Protein AF-A0A506XSR2-F1 (afdb_monomer)

Radius of gyration: 16.18 Å; Cα contacts (8 Å, |Δi|>4): 176; chains: 1; bounding box: 39×33×44 Å

Sequence (150 aa):
MFAEPRRYLSSDPLADAWGTEPHVSMGTATFEQRSSERDLLYLDKAWGGLQRLTSAGVEGGTARPSHRLFAGQVTMRGYGWESWVSVIAPDEVPAIQEDLVDLDEAVRLEHAVMPEQSEDDRYVAEYLHRARLFMDHLEEDGRGLVYLIG

pLDDT: mean 86.96, std 10.83, range [49.66, 98.12]

Solvent-accessible surface area (backbone atoms only — not comparable to full-atom values): 8765 Å² total; per-residue (Å²): 132,77,94,60,61,71,79,76,47,68,96,42,59,64,25,36,48,29,36,30,67,72,90,55,96,76,71,72,66,70,74,43,55,68,52,53,63,76,78,49,87,79,53,77,83,35,43,67,52,49,27,57,74,25,34,39,51,100,83,73,52,75,56,43,63,41,23,70,82,46,62,78,64,63,44,82,48,92,96,49,71,44,60,28,72,54,73,46,51,42,87,55,36,58,61,25,33,55,46,30,50,56,48,45,50,52,52,51,52,48,43,73,75,50,72,90,62,54,72,67,57,55,50,28,51,54,50,46,46,51,51,35,57,32,37,50,45,28,51,77,68,63,38,54,51,67,51,75,45,117

Nearest PDB structures (foldseek):
  2rld-assembly1_E  TM=7.246E-01  e=4.899E+00  Bacteroides thetaiotaomicron VPI-5482
  2yfb-assembly1_A  TM=7.251E-01  e=4.899E+00  Pseudomonas putida KT2440
  2rld-assembly1_A  TM=7.140E-01  e=5.172E+00  Bacteroides thetaiotaomicron VPI-5482

InterPro domains:
  IPR035944 YfbM-like super family [G3DSA:3.40.1760.10] (10-149)

Foldseek 3Di:
DPPDQCVLDDPALPCQQQVFDPPDPDTDGPNDHNDDLLRDQDLPPLLVVQLQLQQDDPVRHHGQLLNVVSDDDWADDDPRIDKDKDKFALVSLVSNLVRLVVSLVVLVVVCVVPVPDDPSSVSNSVSSVSVNVNSVSCNVVSHMDMDIDD

Mean predicted aligned error: 6.26 Å

Organism: NCBI:txid2590779

Secondary structure (DSSP, 8-state):
--S-GGGGS-S-HHHHHHTPPTT-SS----SS-SS-TTT----GGGHHHHHHHHS--TTT-PPPTTHHHH----EEETTEEE-EEEEE-TTTHHHHHHHHHHHHHHHHHHHHH-----HHHHHHHHHHHHHHHHHHHHHHTT--EEEEE-

Structure (mmCIF, N/CA/C/O backbone):
data_AF-A0A506XSR2-F1
#
_entry.id   AF-A0A506XSR2-F1
#
loop_
_atom_site.group_PDB
_atom_site.id
_atom_site.type_symbol
_atom_site.label_atom_id
_atom_site.label_alt_id
_atom_site.label_comp_id
_atom_site.label_asym_id
_atom_site.label_entity_id
_atom_site.label_seq_id
_atom_site.pdbx_PDB_ins_code
_atom_site.Cartn_x
_atom_site.Cartn_y
_atom_site.Cartn_z
_atom_site.occupancy
_atom_site.B_iso_or_equiv
_atom_site.auth_seq_id
_atom_site.auth_comp_id
_atom_site.auth_asym_id
_atom_site.auth_atom_id
_atom_site.pdbx_PDB_model_num
ATOM 1 N N . MET A 1 1 ? -9.330 -17.401 -9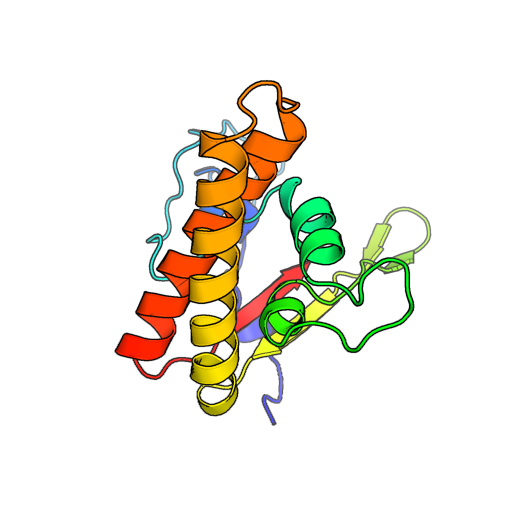.444 1.00 49.84 1 MET A N 1
ATOM 2 C CA . MET A 1 1 ? -7.889 -17.475 -9.778 1.00 49.84 1 MET A CA 1
ATOM 3 C C . MET A 1 1 ? -7.641 -16.588 -10.991 1.00 49.84 1 MET A C 1
ATOM 5 O O . MET A 1 1 ? -8.213 -16.857 -12.041 1.00 49.84 1 MET A O 1
ATOM 9 N N . PHE A 1 2 ? -6.886 -15.497 -10.845 1.00 57.44 2 PHE A N 1
ATOM 10 C CA . PHE A 1 2 ? -6.535 -14.625 -11.972 1.00 57.44 2 PHE A CA 1
ATOM 11 C C . PHE A 1 2 ? -5.463 -15.329 -12.807 1.00 57.44 2 PHE A C 1
ATOM 13 O O . PHE A 1 2 ? -4.343 -15.495 -12.339 1.00 57.44 2 PHE A O 1
ATOM 20 N N . ALA A 1 3 ? -5.817 -15.791 -14.010 1.00 67.56 3 ALA A N 1
ATOM 21 C CA . ALA A 1 3 ? -4.934 -16.617 -14.841 1.00 67.56 3 ALA A CA 1
ATOM 22 C C . ALA A 1 3 ? -3.642 -15.893 -15.274 1.00 67.56 3 ALA A C 1
ATOM 24 O O . ALA A 1 3 ? -2.660 -16.552 -15.590 1.00 67.56 3 ALA A O 1
ATOM 25 N N . GLU A 1 4 ? -3.632 -14.553 -15.254 1.00 83.88 4 GLU A N 1
ATOM 26 C CA . GLU A 1 4 ? -2.464 -13.740 -15.602 1.00 83.88 4 GLU A CA 1
ATOM 27 C C . GLU A 1 4 ? -2.565 -12.331 -14.973 1.00 83.88 4 GLU A C 1
ATOM 29 O O . GLU A 1 4 ? -3.062 -11.403 -15.610 1.00 83.88 4 GLU A O 1
ATOM 34 N N . PRO A 1 5 ? -2.151 -12.139 -13.704 1.00 83.00 5 PRO A N 1
ATOM 35 C CA . PRO A 1 5 ? -2.328 -10.870 -12.983 1.00 83.00 5 PRO A CA 1
ATOM 36 C C . PRO A 1 5 ? -1.664 -9.668 -13.662 1.00 83.00 5 PRO A C 1
ATOM 38 O O . PRO A 1 5 ? -2.189 -8.561 -13.620 1.00 83.00 5 PRO A O 1
ATOM 41 N N . ARG A 1 6 ? -0.538 -9.896 -14.349 1.00 84.06 6 ARG A N 1
ATOM 42 C CA . ARG A 1 6 ? 0.252 -8.843 -15.002 1.00 84.06 6 ARG A CA 1
ATOM 43 C C . ARG A 1 6 ? -0.521 -8.059 -16.063 1.00 84.06 6 ARG A C 1
ATOM 45 O O . ARG A 1 6 ? -0.190 -6.907 -16.291 1.00 84.06 6 ARG A O 1
ATOM 52 N N . ARG A 1 7 ? -1.569 -8.633 -16.666 1.00 85.44 7 ARG A N 1
ATOM 53 C CA . ARG A 1 7 ? -2.400 -7.936 -17.667 1.00 85.44 7 ARG A CA 1
ATOM 54 C C . ARG A 1 7 ? -3.218 -6.770 -17.100 1.00 85.44 7 ARG A C 1
ATOM 56 O O . ARG A 1 7 ? -3.793 -6.011 -17.868 1.00 85.44 7 ARG A O 1
ATOM 63 N N . TYR A 1 8 ? -3.338 -6.700 -15.775 1.00 83.44 8 TYR A N 1
ATOM 64 C CA . TYR A 1 8 ? -4.037 -5.632 -15.060 1.00 83.44 8 TYR A CA 1
ATOM 65 C C . TYR A 1 8 ? -3.083 -4.549 -14.549 1.00 83.44 8 TYR A C 1
ATOM 67 O O . TYR A 1 8 ? -3.544 -3.546 -14.015 1.00 83.44 8 TYR A O 1
ATOM 75 N N . LEU A 1 9 ? -1.770 -4.752 -14.694 1.00 84.31 9 LEU A N 1
ATOM 76 C CA . LEU A 1 9 ? -0.786 -3.709 -14.447 1.00 84.31 9 LEU A CA 1
ATOM 77 C C . LEU A 1 9 ? -0.713 -2.793 -15.668 1.00 84.31 9 LEU A C 1
ATOM 79 O O . LEU A 1 9 ? -0.893 -3.239 -16.804 1.00 84.31 9 LEU A O 1
ATOM 83 N N . SER A 1 10 ? -0.402 -1.522 -15.425 1.00 83.31 10 SER A N 1
ATOM 84 C CA . SER A 1 10 ? -0.001 -0.619 -16.498 1.00 83.31 10 SER A CA 1
ATOM 85 C C . SER A 1 10 ? 1.204 -1.177 -17.261 1.00 83.31 10 SER A C 1
ATOM 87 O O . SER A 1 10 ? 2.020 -1.921 -16.710 1.00 83.31 10 SER A O 1
ATOM 89 N N . SER A 1 11 ? 1.322 -0.806 -18.536 1.00 81.50 11 SER A N 1
ATOM 90 C CA . SER A 1 11 ? 2.473 -1.162 -19.364 1.00 81.50 11 SER A CA 1
ATOM 91 C C . SER A 1 11 ? 3.768 -0.505 -18.879 1.00 81.50 11 SER A C 1
ATOM 93 O O . SER A 1 11 ? 4.841 -1.041 -19.155 1.00 81.50 11 SER A O 1
ATOM 95 N N . ASP A 1 12 ? 3.681 0.621 -18.161 1.00 79.19 12 ASP A N 1
ATOM 96 C CA . ASP A 1 12 ? 4.824 1.299 -17.542 1.00 79.19 12 ASP A CA 1
ATOM 97 C C . ASP A 1 12 ? 4.427 1.990 -16.216 1.00 79.19 12 ASP A C 1
ATOM 99 O O . ASP A 1 12 ? 4.226 3.206 -16.168 1.00 79.19 12 ASP A O 1
ATOM 103 N N . PRO A 1 13 ? 4.297 1.224 -15.114 1.00 78.25 13 PRO A N 1
ATOM 104 C CA . PRO A 1 13 ? 3.851 1.762 -13.827 1.00 78.25 13 PRO A CA 1
ATOM 105 C C . PRO A 1 13 ? 4.785 2.835 -13.252 1.00 78.25 13 PRO A C 1
ATOM 107 O O . PRO A 1 13 ? 4.339 3.687 -12.487 1.00 78.25 13 PRO A O 1
ATOM 110 N N . LEU A 1 14 ? 6.075 2.805 -13.614 1.00 79.44 14 LEU A N 1
ATOM 111 C CA . LEU A 1 14 ? 7.038 3.817 -13.185 1.00 79.44 14 LEU A CA 1
ATOM 112 C C . LEU A 1 14 ? 6.807 5.132 -13.933 1.00 79.44 14 LEU A C 1
ATOM 114 O O . LEU A 1 14 ? 6.786 6.190 -13.305 1.00 79.44 14 LEU A O 1
ATOM 118 N N . ALA A 1 15 ? 6.584 5.076 -15.249 1.00 78.19 15 ALA A N 1
ATOM 119 C CA . ALA A 1 15 ? 6.251 6.269 -16.019 1.00 78.19 15 ALA A CA 1
ATOM 120 C C . ALA A 1 15 ? 4.927 6.898 -15.572 1.00 78.19 15 ALA A C 1
ATOM 122 O O . ALA A 1 15 ? 4.832 8.123 -15.477 1.00 78.19 15 ALA A O 1
ATOM 123 N N . ASP A 1 16 ? 3.934 6.078 -15.228 1.00 80.31 16 ASP A N 1
ATOM 124 C CA . ASP A 1 16 ? 2.667 6.563 -14.677 1.00 80.31 16 ASP A CA 1
ATOM 125 C C . ASP A 1 16 ? 2.850 7.256 -13.323 1.00 80.31 16 ASP A C 1
ATOM 127 O O . ASP A 1 16 ? 2.205 8.275 -13.062 1.00 80.31 16 ASP A O 1
ATOM 131 N N . ALA A 1 17 ? 3.742 6.727 -12.481 1.00 78.81 17 ALA A N 1
ATOM 132 C CA . ALA A 1 17 ? 4.057 7.285 -11.171 1.00 78.81 17 ALA A CA 1
ATOM 133 C C . ALA A 1 17 ? 4.852 8.598 -11.254 1.00 78.81 17 ALA A C 1
ATOM 135 O O . ALA A 1 17 ? 4.596 9.521 -10.486 1.00 78.81 17 ALA A O 1
ATOM 136 N N . TRP A 1 18 ? 5.832 8.684 -12.158 1.00 79.56 18 TRP A N 1
ATOM 137 C CA . TRP A 1 18 ? 6.782 9.809 -12.235 1.00 79.56 18 TRP A CA 1
ATOM 138 C C . TRP A 1 18 ? 6.434 10.849 -13.304 1.00 79.56 18 TRP A C 1
ATOM 140 O O . TRP A 1 18 ? 7.118 11.871 -13.437 1.00 79.56 18 TRP A O 1
ATOM 150 N N . GLY A 1 19 ? 5.399 10.565 -14.086 1.00 75.88 19 GLY A N 1
ATOM 151 C CA . GLY A 1 19 ? 4.911 11.410 -15.161 1.00 75.88 19 GLY A CA 1
ATOM 152 C C . GLY A 1 19 ? 5.827 11.502 -16.373 1.00 75.88 19 GLY A C 1
ATOM 153 O O . GLY A 1 19 ? 5.751 12.467 -17.134 1.00 75.88 19 GLY A O 1
ATOM 154 N N . THR A 1 20 ? 6.671 10.495 -16.594 1.00 77.56 20 THR A N 1
ATOM 155 C CA . THR A 1 20 ? 7.528 10.436 -17.783 1.00 77.56 20 THR A CA 1
ATOM 156 C C . THR A 1 20 ? 6.738 10.012 -19.025 1.00 77.56 20 THR A C 1
ATOM 158 O O . THR A 1 20 ? 5.575 9.601 -18.964 1.00 77.56 20 THR A O 1
ATOM 161 N N . GLU A 1 21 ? 7.362 10.132 -20.197 1.00 76.81 21 GLU A N 1
ATOM 162 C CA . GLU A 1 21 ? 6.875 9.442 -21.393 1.00 76.81 21 GLU A CA 1
ATOM 163 C C . GLU A 1 21 ? 6.989 7.920 -21.181 1.00 76.81 21 GLU A C 1
ATOM 165 O O . GLU A 1 21 ? 8.020 7.464 -20.682 1.00 76.81 21 GLU A O 1
ATOM 170 N N . PRO A 1 22 ? 5.964 7.117 -21.518 1.00 75.75 22 PRO A N 1
ATOM 171 C CA . PRO A 1 22 ? 6.043 5.667 -21.370 1.00 75.75 22 PRO A CA 1
ATOM 172 C C . PRO A 1 22 ? 7.162 5.060 -22.221 1.00 75.75 22 PRO A C 1
ATOM 174 O O . PRO A 1 22 ? 7.359 5.451 -23.374 1.00 75.75 22 PRO A O 1
ATOM 177 N N . HIS A 1 23 ? 7.844 4.050 -21.681 1.00 77.00 23 HIS A N 1
ATOM 178 C CA . HIS A 1 23 ? 8.823 3.207 -22.375 1.00 77.00 23 HIS A CA 1
ATOM 179 C C . HIS A 1 23 ? 10.106 3.910 -22.843 1.00 77.00 23 HIS A C 1
ATOM 181 O O . HIS A 1 23 ? 10.862 3.345 -23.641 1.00 77.00 23 HIS A O 1
ATOM 187 N N . VAL A 1 24 ? 10.389 5.121 -22.354 1.00 71.44 24 VAL A N 1
ATOM 188 C CA . VAL A 1 24 ? 11.651 5.810 -22.650 1.00 71.44 24 VAL A CA 1
ATOM 189 C C . VAL A 1 24 ? 12.762 5.334 -21.718 1.00 71.44 24 VAL A C 1
ATOM 191 O O . VAL A 1 24 ? 12.614 5.305 -20.501 1.00 71.44 24 VAL A O 1
ATOM 194 N N . SER A 1 25 ? 13.923 5.004 -22.286 1.00 60.00 25 SER A N 1
ATOM 195 C CA . SER A 1 25 ? 15.096 4.586 -21.503 1.00 60.00 25 SER A CA 1
ATOM 196 C C . SER A 1 25 ? 15.699 5.726 -20.674 1.00 60.00 25 SER A C 1
ATOM 198 O O . SER A 1 25 ? 16.435 5.482 -19.723 1.00 60.00 25 SER A O 1
ATOM 200 N N . MET A 1 26 ? 15.434 6.975 -21.071 1.00 58.22 26 MET A N 1
ATOM 201 C CA . MET A 1 26 ? 15.863 8.185 -20.380 1.00 58.22 26 MET A CA 1
ATOM 202 C C . MET A 1 26 ? 14.867 9.305 -20.705 1.00 58.22 26 MET A C 1
ATOM 204 O O . MET A 1 26 ? 14.694 9.651 -21.872 1.00 58.22 26 MET A O 1
ATOM 208 N N . GLY A 1 27 ? 14.206 9.854 -19.687 1.00 66.38 27 GLY A N 1
ATOM 209 C CA . GLY A 1 27 ? 13.197 10.905 -19.828 1.00 66.38 27 GLY A CA 1
ATOM 210 C C . GLY A 1 27 ? 13.233 11.879 -18.652 1.00 66.38 27 GLY A C 1
ATOM 211 O O . GLY A 1 27 ? 13.853 11.605 -17.625 1.00 66.38 27 GLY A O 1
ATOM 212 N N . THR A 1 28 ? 12.592 13.037 -18.805 1.00 73.62 28 THR A N 1
ATOM 213 C CA . THR A 1 28 ? 12.456 14.020 -17.722 1.00 73.62 28 THR A CA 1
ATOM 214 C C . THR A 1 28 ? 11.220 13.688 -16.892 1.00 73.62 28 THR A C 1
ATOM 216 O O . THR A 1 28 ? 10.113 13.692 -17.423 1.00 73.62 28 THR A O 1
ATOM 219 N N . ALA A 1 29 ? 11.407 13.396 -15.603 1.00 73.69 29 ALA A N 1
ATOM 220 C CA . ALA A 1 29 ? 10.300 13.224 -14.667 1.00 73.69 29 ALA A CA 1
ATOM 221 C C . ALA A 1 29 ? 9.666 14.583 -14.354 1.00 73.69 29 ALA A C 1
ATOM 223 O O . ALA A 1 29 ? 10.371 15.537 -14.018 1.00 73.69 29 ALA A O 1
ATOM 224 N N . THR A 1 30 ? 8.340 14.665 -14.457 1.00 75.25 30 THR A N 1
ATOM 225 C CA . THR A 1 30 ? 7.577 15.825 -13.974 1.00 75.25 30 THR A CA 1
ATOM 226 C C . THR A 1 30 ? 7.373 15.761 -12.464 1.00 75.25 30 THR A C 1
ATOM 228 O O . THR A 1 30 ? 7.056 16.780 -11.861 1.00 75.25 30 THR A O 1
ATOM 231 N N . PHE A 1 31 ? 7.583 14.580 -11.863 1.00 73.31 31 PHE A N 1
ATOM 232 C CA . PHE A 1 31 ? 7.268 14.269 -10.464 1.00 73.31 31 PHE A CA 1
ATOM 233 C C . PHE A 1 31 ? 5.779 14.431 -10.128 1.00 73.31 31 PHE A C 1
ATOM 235 O O . PHE A 1 31 ? 5.406 14.521 -8.962 1.00 73.31 31 PHE A O 1
ATOM 242 N N . GLU A 1 32 ? 4.928 14.4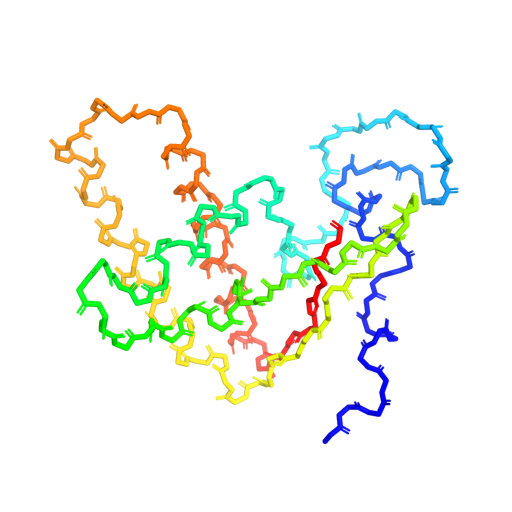20 -11.152 1.00 73.25 32 GLU A N 1
ATOM 243 C CA . GLU A 1 32 ? 3.477 14.426 -11.023 1.00 73.25 32 GLU A CA 1
ATOM 244 C C . GLU A 1 32 ? 2.933 13.093 -11.538 1.00 73.25 32 GLU A C 1
ATOM 246 O O . GLU A 1 32 ? 3.174 12.715 -12.689 1.00 73.25 32 GLU A O 1
ATOM 251 N N . GLN A 1 33 ? 2.196 12.379 -10.684 1.00 76.69 33 GLN A N 1
ATOM 252 C CA . GLN A 1 33 ? 1.558 11.121 -11.058 1.00 76.69 33 GLN A CA 1
ATOM 253 C C . GLN A 1 33 ? 0.507 11.378 -12.149 1.00 76.69 33 GLN A C 1
ATOM 255 O O . GLN A 1 33 ? -0.367 12.232 -11.996 1.00 76.69 33 GLN A O 1
ATOM 260 N N . ARG A 1 34 ? 0.575 10.630 -13.256 1.00 76.94 34 ARG A N 1
ATOM 261 C CA . ARG A 1 34 ? -0.369 10.765 -14.385 1.00 76.94 34 ARG A CA 1
ATOM 262 C C . ARG A 1 34 ? -1.680 10.038 -14.136 1.00 76.94 34 ARG A C 1
ATOM 264 O O . ARG A 1 34 ? -2.730 10.489 -14.590 1.00 76.94 34 ARG A O 1
ATOM 271 N N . SER A 1 35 ? -1.600 8.902 -13.455 1.00 77.06 35 SER A N 1
ATOM 272 C CA . SER A 1 35 ? -2.758 8.095 -13.081 1.00 77.06 35 SER A CA 1
ATOM 273 C C . SER A 1 35 ? -3.436 8.679 -11.847 1.00 77.06 35 SER A C 1
ATOM 275 O O . SER A 1 35 ? -2.773 9.224 -10.965 1.00 77.06 35 SER A O 1
ATOM 277 N N . SER A 1 36 ? -4.759 8.550 -11.755 1.00 82.94 36 SER A N 1
ATOM 278 C CA . SER A 1 36 ? -5.483 8.995 -10.562 1.00 82.94 36 SER A CA 1
ATOM 279 C C . SER A 1 36 ? -4.946 8.293 -9.313 1.00 82.94 36 SER A C 1
ATOM 281 O O . SER A 1 36 ? -4.650 7.099 -9.349 1.00 82.94 36 SER A O 1
ATOM 283 N N . GLU A 1 37 ? -4.891 9.006 -8.187 1.00 81.69 37 GLU A N 1
ATOM 284 C CA . GLU A 1 37 ? -4.606 8.414 -6.872 1.00 81.69 37 GLU A CA 1
ATOM 285 C C . GLU A 1 37 ? -5.629 7.337 -6.479 1.00 81.69 37 GLU A C 1
ATOM 287 O O . GLU A 1 37 ? -5.351 6.535 -5.601 1.00 81.69 37 GLU A O 1
ATOM 292 N N . ARG A 1 38 ? -6.785 7.279 -7.159 1.00 89.06 38 ARG A N 1
ATOM 293 C CA . ARG A 1 38 ? -7.795 6.215 -7.031 1.00 89.06 38 ARG A CA 1
ATOM 294 C C . ARG A 1 38 ? -7.460 4.925 -7.774 1.00 89.06 38 ARG A C 1
ATOM 296 O O . ARG A 1 38 ? -8.084 3.899 -7.516 1.00 89.06 38 ARG A O 1
ATOM 303 N N . ASP A 1 39 ? -6.542 4.989 -8.733 1.00 86.12 39 ASP A N 1
ATOM 304 C CA . ASP A 1 39 ? -6.239 3.889 -9.655 1.00 86.12 39 ASP A CA 1
ATOM 305 C C . ASP A 1 39 ? -4.790 3.402 -9.536 1.00 86.12 39 ASP A C 1
ATOM 307 O O . ASP A 1 39 ? -4.486 2.281 -9.944 1.00 86.12 39 ASP A O 1
ATOM 311 N N . LEU A 1 40 ? -3.898 4.215 -8.960 1.00 90.31 40 LEU A N 1
ATOM 312 C CA . LEU A 1 40 ? -2.498 3.870 -8.747 1.00 90.31 40 LEU A CA 1
ATOM 313 C C . LEU A 1 40 ? -1.998 4.368 -7.388 1.00 90.31 40 LEU A C 1
ATOM 315 O O . LEU A 1 40 ? -1.975 5.571 -7.121 1.00 90.31 40 LEU A O 1
ATOM 319 N N . LEU A 1 41 ? -1.490 3.425 -6.594 1.00 92.94 41 LEU A N 1
ATOM 320 C CA . LEU A 1 41 ? -0.662 3.680 -5.423 1.00 92.94 41 LEU A CA 1
ATOM 321 C C . LEU A 1 41 ? 0.792 3.333 -5.748 1.00 92.94 41 LEU A C 1
ATOM 323 O O . LEU A 1 41 ? 1.156 2.163 -5.869 1.00 92.94 41 LEU A O 1
ATOM 327 N N . TYR A 1 42 ? 1.630 4.357 -5.864 1.00 92.12 42 TYR A N 1
ATOM 328 C CA . TYR A 1 42 ? 3.081 4.205 -5.913 1.00 92.12 42 TYR A CA 1
ATOM 329 C C . TYR A 1 42 ? 3.656 4.438 -4.513 1.00 92.12 42 TYR A C 1
ATOM 331 O O . TYR A 1 42 ? 3.274 5.405 -3.861 1.00 92.12 42 TYR A O 1
ATOM 339 N N . LEU A 1 43 ? 4.545 3.555 -4.042 1.00 92.19 43 LEU A N 1
ATOM 340 C CA . LEU A 1 43 ? 5.092 3.587 -2.672 1.00 92.19 43 LEU A CA 1
ATOM 341 C C . LEU A 1 43 ? 6.548 4.060 -2.583 1.00 92.19 43 LEU A C 1
ATOM 343 O O . LEU A 1 43 ? 7.083 4.184 -1.484 1.00 92.19 43 LEU A O 1
ATOM 347 N N . ASP A 1 44 ? 7.198 4.281 -3.725 1.00 88.75 44 ASP A N 1
ATOM 348 C CA . ASP A 1 44 ? 8.623 4.604 -3.817 1.00 88.75 44 ASP A CA 1
ATOM 349 C C . ASP A 1 44 ? 9.498 3.764 -2.855 1.00 88.75 44 ASP A C 1
ATOM 351 O O . ASP A 1 44 ? 9.264 2.568 -2.642 1.00 88.75 44 ASP A O 1
ATOM 355 N N . LYS A 1 45 ? 10.504 4.381 -2.228 1.00 88.31 45 LYS A N 1
ATOM 356 C CA . LYS A 1 45 ? 11.373 3.741 -1.237 1.00 88.31 45 LYS A CA 1
ATOM 357 C C . LYS A 1 45 ? 10.682 3.492 0.107 1.00 88.31 45 LYS A C 1
ATOM 359 O O . LYS A 1 45 ? 11.237 2.767 0.935 1.00 88.31 45 LYS A O 1
ATOM 364 N N . ALA A 1 46 ? 9.480 4.034 0.331 1.00 93.81 46 ALA A N 1
ATOM 365 C CA . ALA A 1 46 ? 8.742 3.836 1.577 1.00 93.81 46 ALA A CA 1
ATOM 366 C C . ALA A 1 46 ? 8.239 2.394 1.735 1.00 93.81 46 ALA A C 1
ATOM 368 O O . ALA A 1 46 ? 8.020 1.954 2.864 1.00 93.81 46 ALA A O 1
ATOM 369 N N . TRP A 1 47 ? 8.131 1.629 0.638 1.00 94.31 47 TRP A N 1
ATOM 370 C CA . TRP A 1 47 ? 7.694 0.228 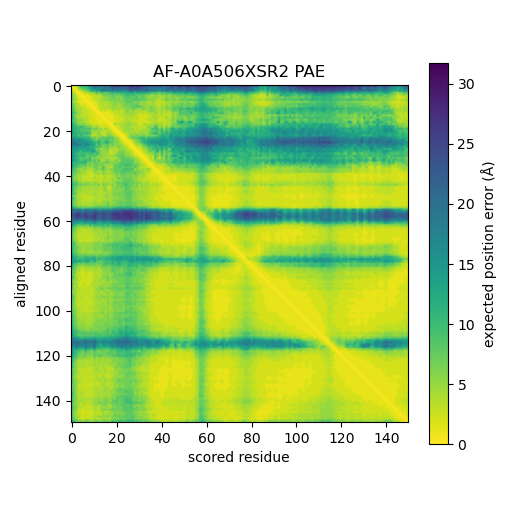0.653 1.00 94.31 47 TRP A CA 1
ATOM 371 C C . TRP A 1 47 ? 8.383 -0.611 1.743 1.00 94.31 47 TRP A C 1
ATOM 373 O O . TRP A 1 47 ? 7.711 -1.290 2.518 1.00 94.31 47 TRP A O 1
ATOM 383 N N . GLY A 1 48 ? 9.713 -0.531 1.860 1.00 91.81 48 GLY A N 1
ATOM 384 C CA . GLY A 1 48 ? 10.453 -1.315 2.853 1.00 91.81 48 GLY A CA 1
ATOM 385 C C . GLY A 1 48 ? 10.162 -0.895 4.300 1.00 91.81 48 GLY A C 1
ATOM 386 O O . GLY A 1 48 ? 10.182 -1.733 5.200 1.00 91.81 48 GLY A O 1
ATOM 387 N N . GLY A 1 49 ? 9.879 0.390 4.532 1.00 93.31 49 GLY A N 1
ATOM 388 C CA . GLY A 1 49 ? 9.454 0.905 5.835 1.00 93.31 49 GLY A CA 1
ATOM 389 C C . GLY A 1 49 ? 8.048 0.435 6.201 1.00 93.31 49 GLY A C 1
ATOM 390 O O . GLY A 1 49 ? 7.854 -0.114 7.281 1.00 93.31 49 GLY A O 1
ATOM 391 N N . LEU A 1 50 ? 7.104 0.543 5.264 1.00 95.19 50 LEU A N 1
ATOM 392 C CA . LEU A 1 50 ? 5.718 0.086 5.422 1.00 95.19 50 LEU A CA 1
ATOM 393 C C . LEU A 1 50 ? 5.628 -1.427 5.643 1.00 95.19 50 LEU A C 1
ATOM 395 O O . LEU A 1 50 ? 4.881 -1.897 6.504 1.00 95.19 50 LEU A O 1
ATOM 399 N N . GLN A 1 51 ? 6.438 -2.203 4.919 1.00 94.44 51 GLN A N 1
ATOM 400 C CA . GLN A 1 51 ? 6.522 -3.648 5.109 1.00 94.44 51 GLN A CA 1
ATOM 401 C C . GLN A 1 51 ? 6.990 -3.999 6.527 1.00 94.44 51 GLN A C 1
ATOM 403 O O . GLN A 1 51 ? 6.408 -4.889 7.146 1.00 94.44 51 GLN A O 1
ATOM 408 N N . ARG A 1 52 ? 8.001 -3.299 7.063 1.00 92.00 52 ARG A N 1
ATOM 409 C CA . ARG A 1 52 ? 8.461 -3.502 8.448 1.00 92.00 52 ARG A CA 1
ATOM 410 C C . ARG A 1 52 ? 7.417 -3.062 9.469 1.00 92.00 52 ARG A C 1
ATOM 412 O O . ARG A 1 52 ? 7.146 -3.816 10.396 1.00 92.00 52 ARG A O 1
ATOM 419 N N . LEU A 1 53 ? 6.811 -1.893 9.274 1.00 91.62 53 LEU A N 1
ATOM 420 C CA . LEU A 1 53 ? 5.803 -1.330 10.176 1.00 91.62 53 LEU A CA 1
ATOM 421 C C . LEU A 1 53 ? 4.597 -2.264 10.366 1.00 91.62 53 LEU A C 1
ATOM 423 O O . LEU A 1 53 ? 4.051 -2.371 11.458 1.00 91.62 53 LEU A O 1
ATOM 427 N N . THR A 1 54 ? 4.200 -2.961 9.302 1.00 93.31 54 THR A N 1
ATOM 428 C CA . THR A 1 54 ? 3.047 -3.876 9.304 1.00 93.31 54 THR A CA 1
ATOM 429 C C . THR A 1 54 ? 3.409 -5.330 9.585 1.00 93.31 54 THR A C 1
ATOM 431 O O . THR A 1 54 ? 2.526 -6.154 9.841 1.00 93.31 54 THR A O 1
ATOM 434 N N . SER A 1 55 ? 4.699 -5.671 9.520 1.00 90.69 55 SER A N 1
ATOM 435 C CA . SER A 1 55 ? 5.162 -7.019 9.829 1.00 90.69 55 SER A CA 1
ATOM 436 C C . SER A 1 55 ? 4.879 -7.377 11.285 1.00 90.69 55 SER A C 1
ATOM 438 O O . SER A 1 55 ? 4.658 -6.512 12.132 1.00 90.69 55 SER A O 1
ATOM 440 N N . ALA A 1 56 ? 4.883 -8.679 11.573 1.00 71.81 56 ALA A N 1
ATOM 441 C CA . ALA A 1 56 ? 4.946 -9.168 12.940 1.00 71.81 56 ALA A CA 1
ATOM 442 C C . ALA A 1 56 ? 6.034 -8.384 13.685 1.00 71.81 56 ALA A C 1
ATOM 444 O O . ALA A 1 56 ? 7.195 -8.434 13.278 1.00 71.81 56 ALA A O 1
ATOM 445 N N . GLY A 1 57 ? 5.658 -7.627 14.721 1.00 59.91 57 GLY A N 1
ATOM 446 C CA . GLY A 1 57 ? 6.617 -6.853 15.508 1.00 59.91 57 GLY A CA 1
ATOM 447 C C . GLY A 1 57 ? 7.781 -7.720 16.008 1.00 59.91 57 GLY A C 1
ATOM 448 O O . GLY A 1 57 ? 7.735 -8.950 15.936 1.00 59.91 57 GLY A O 1
ATOM 449 N N . VAL A 1 58 ? 8.818 -7.082 16.557 1.00 49.66 58 VAL A N 1
ATOM 450 C CA . VAL A 1 58 ? 10.091 -7.710 16.986 1.00 49.66 58 VAL A CA 1
ATOM 451 C C . VAL A 1 58 ? 9.907 -8.974 17.857 1.00 49.66 58 VAL A C 1
ATOM 453 O O . VAL A 1 58 ? 10.786 -9.830 17.894 1.00 49.66 58 VAL A O 1
ATOM 456 N N . GLU A 1 59 ? 8.747 -9.147 18.496 1.00 54.06 59 GLU A N 1
ATOM 457 C CA . GLU A 1 59 ? 8.391 -10.289 19.349 1.00 54.06 59 GLU A CA 1
ATOM 458 C C . GLU A 1 59 ? 7.655 -11.452 18.646 1.00 54.06 59 GLU A C 1
ATOM 460 O O . GLU A 1 59 ? 7.022 -12.272 19.309 1.00 54.06 59 GLU A O 1
ATOM 465 N N . GLY A 1 60 ? 7.712 -11.571 17.315 1.00 56.62 60 GLY A N 1
ATOM 466 C CA . GLY A 1 60 ? 7.179 -12.755 16.618 1.00 56.62 60 GLY A CA 1
ATOM 467 C C . GLY A 1 60 ? 5.652 -12.895 16.689 1.00 56.62 60 GLY A C 1
ATOM 468 O O . GLY A 1 60 ? 5.128 -14.010 16.685 1.00 56.62 60 GLY A O 1
ATOM 469 N N . GLY A 1 61 ? 4.942 -11.763 16.766 1.00 68.25 61 GLY A N 1
ATOM 470 C CA . GLY A 1 61 ? 3.481 -11.706 16.693 1.00 68.25 61 GLY A CA 1
ATOM 471 C C . GLY A 1 61 ? 2.922 -12.142 15.331 1.00 68.25 61 GLY A C 1
ATOM 472 O O . GLY A 1 61 ? 3.649 -12.531 14.423 1.00 68.25 61 GLY A O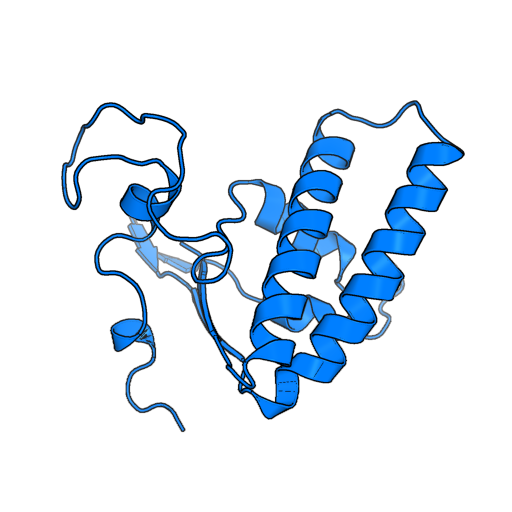 1
ATOM 473 N N . THR A 1 62 ? 1.602 -12.072 15.161 1.00 81.19 62 THR A N 1
ATOM 474 C CA . THR A 1 62 ? 1.000 -12.241 13.826 1.00 81.19 62 THR A CA 1
ATOM 475 C C . THR A 1 62 ? 1.142 -10.930 13.058 1.00 81.19 62 THR A C 1
ATOM 477 O O . THR A 1 62 ? 0.969 -9.861 13.641 1.00 81.19 62 THR A O 1
ATOM 480 N N . ALA A 1 63 ? 1.487 -10.999 11.770 1.00 89.00 63 ALA A N 1
ATOM 481 C CA . ALA A 1 63 ? 1.508 -9.813 10.918 1.00 89.00 63 ALA A CA 1
ATOM 482 C C . ALA A 1 63 ? 0.122 -9.156 10.882 1.00 89.00 63 ALA A C 1
ATOM 484 O O . ALA A 1 63 ? -0.897 -9.852 10.925 1.00 89.00 63 ALA A O 1
ATOM 485 N N . ARG A 1 64 ? 0.089 -7.824 10.795 1.00 93.06 64 ARG A N 1
ATOM 486 C CA . ARG A 1 64 ? -1.177 -7.097 10.681 1.00 93.06 64 ARG A CA 1
ATOM 487 C C . ARG A 1 64 ? -1.878 -7.449 9.362 1.00 93.06 64 ARG A C 1
ATOM 489 O O . ARG A 1 64 ? -1.177 -7.732 8.386 1.00 93.06 64 ARG A O 1
ATOM 496 N N . PRO A 1 65 ? -3.218 -7.385 9.271 1.00 95.50 65 PRO A N 1
ATOM 497 C CA . PRO A 1 65 ? -3.924 -7.535 7.998 1.00 95.50 65 PRO A CA 1
ATOM 498 C C . PRO A 1 65 ? -3.343 -6.662 6.874 1.00 95.50 65 PRO A C 1
ATOM 500 O O . PRO A 1 65 ? -3.087 -7.168 5.778 1.00 95.50 65 PRO A O 1
ATOM 503 N N . SER A 1 66 ? -3.004 -5.397 7.159 1.00 96.00 66 SER A N 1
ATOM 504 C CA . SER A 1 66 ? -2.406 -4.473 6.183 1.00 96.00 66 SER A CA 1
ATOM 505 C C . SER A 1 66 ? -1.049 -4.902 5.639 1.00 96.00 66 SER A C 1
ATOM 507 O O . SER A 1 66 ? -0.670 -4.481 4.544 1.00 96.00 66 SER A O 1
ATOM 509 N N . HIS A 1 67 ? -0.340 -5.812 6.315 1.00 95.62 67 HIS A N 1
ATOM 510 C CA . HIS A 1 67 ? 0.902 -6.381 5.796 1.00 95.62 67 HIS A CA 1
ATOM 511 C C . HIS A 1 67 ? 0.710 -7.011 4.417 1.00 95.62 67 HIS A C 1
ATOM 513 O O . HIS A 1 67 ? 1.621 -6.994 3.590 1.00 95.62 67 HIS A O 1
ATOM 519 N N . ARG A 1 68 ? -0.493 -7.522 4.131 1.00 95.12 68 ARG A N 1
ATOM 520 C CA . ARG A 1 68 ? -0.845 -8.113 2.840 1.00 95.12 68 ARG A CA 1
ATOM 521 C C . ARG A 1 68 ? -0.605 -7.169 1.657 1.00 95.12 68 ARG A C 1
ATOM 523 O O . ARG A 1 68 ? -0.235 -7.668 0.592 1.00 95.12 68 ARG A O 1
ATOM 530 N N . LEU A 1 69 ? -0.776 -5.857 1.854 1.00 95.62 69 LEU A N 1
ATOM 531 C CA . LEU A 1 69 ? -0.562 -4.808 0.849 1.00 95.62 69 LEU A CA 1
ATOM 532 C C . LEU A 1 69 ? 0.922 -4.561 0.551 1.00 95.62 69 LEU A C 1
ATOM 534 O O . LEU A 1 69 ? 1.281 -4.184 -0.561 1.00 95.62 69 LEU A O 1
ATOM 538 N N . PHE A 1 70 ? 1.791 -4.818 1.527 1.00 95.06 70 PHE A N 1
ATOM 539 C CA . PHE A 1 70 ? 3.229 -4.548 1.436 1.00 95.06 70 PHE A CA 1
ATOM 540 C C . PHE A 1 70 ? 4.071 -5.824 1.302 1.00 95.06 70 PHE A C 1
ATOM 542 O O . PHE A 1 70 ? 5.286 -5.759 1.100 1.00 95.06 70 PHE A O 1
ATOM 549 N N . ALA A 1 71 ? 3.449 -6.998 1.410 1.00 92.56 71 ALA A N 1
ATOM 550 C CA . ALA A 1 71 ? 4.120 -8.288 1.382 1.00 92.56 71 ALA A CA 1
ATOM 551 C C . ALA A 1 71 ? 4.731 -8.596 0.008 1.00 92.56 71 ALA A C 1
ATOM 553 O O . ALA A 1 71 ? 4.098 -8.420 -1.036 1.00 92.56 71 ALA A O 1
ATOM 554 N N . GLY A 1 72 ? 5.942 -9.143 0.021 1.00 91.06 72 GLY A N 1
ATOM 555 C CA . GLY A 1 72 ? 6.659 -9.573 -1.175 1.00 91.06 72 GLY A CA 1
ATOM 556 C C . GLY A 1 72 ? 8.143 -9.257 -1.091 1.00 91.06 72 GLY A C 1
ATOM 557 O O . GLY A 1 72 ? 8.590 -8.589 -0.162 1.00 91.06 72 GLY A O 1
ATOM 558 N N . GLN A 1 73 ? 8.920 -9.768 -2.039 1.00 90.56 73 GLN A N 1
ATOM 559 C CA . GLN A 1 73 ? 10.341 -9.454 -2.144 1.00 90.56 73 GLN A CA 1
ATOM 560 C C . GLN A 1 73 ? 10.814 -9.663 -3.580 1.00 90.56 73 GLN A C 1
ATOM 562 O O . GLN A 1 73 ? 10.417 -10.629 -4.238 1.00 90.56 73 GLN A O 1
ATOM 567 N N . VAL A 1 74 ? 11.685 -8.775 -4.050 1.00 88.25 74 VAL A N 1
ATOM 568 C CA . VAL A 1 74 ? 12.334 -8.914 -5.356 1.00 88.25 74 VAL A CA 1
ATOM 569 C C . VAL A 1 74 ? 13.352 -10.052 -5.304 1.00 88.25 74 VAL A C 1
ATOM 571 O O . VAL A 1 74 ? 14.145 -10.151 -4.367 1.00 88.25 74 VAL A O 1
ATOM 574 N N . THR A 1 75 ? 13.361 -10.909 -6.325 1.00 90.38 75 THR A N 1
ATOM 575 C CA . THR A 1 75 ? 14.364 -11.977 -6.439 1.00 90.38 75 THR A CA 1
ATOM 576 C C . THR A 1 75 ? 15.496 -11.530 -7.358 1.00 90.38 75 THR A C 1
ATOM 578 O O . THR A 1 75 ? 15.309 -11.392 -8.564 1.00 90.38 75 THR A O 1
ATOM 581 N N . MET A 1 76 ? 16.696 -11.328 -6.808 1.00 89.44 76 MET A N 1
ATOM 582 C CA . MET A 1 76 ? 17.882 -10.983 -7.603 1.00 89.44 76 MET A CA 1
ATOM 583 C C . MET A 1 76 ? 18.313 -12.163 -8.486 1.00 89.44 76 MET A C 1
ATOM 585 O O . MET A 1 76 ? 18.465 -13.287 -8.001 1.00 89.44 76 MET A O 1
ATOM 589 N N . ARG A 1 77 ? 18.553 -11.917 -9.780 1.00 89.06 77 ARG A N 1
ATOM 590 C CA . ARG A 1 77 ? 19.015 -12.927 -10.745 1.00 89.06 77 ARG A CA 1
ATOM 591 C C . ARG A 1 77 ? 20.162 -12.390 -11.599 1.00 89.06 77 ARG A C 1
ATOM 593 O O . ARG A 1 77 ? 19.941 -11.687 -12.581 1.00 89.06 77 ARG A O 1
ATOM 600 N N . GLY A 1 78 ? 21.396 -12.780 -11.275 1.00 88.19 78 GLY A N 1
ATOM 601 C CA . GLY A 1 78 ? 22.581 -12.361 -12.033 1.00 88.19 78 GLY A CA 1
ATOM 602 C C . GLY A 1 78 ? 22.698 -10.833 -12.097 1.00 88.19 78 GLY A C 1
ATOM 603 O O . GLY A 1 78 ? 22.826 -10.193 -11.060 1.00 88.19 78 GLY A O 1
ATOM 604 N N . TYR A 1 79 ? 22.628 -10.266 -13.306 1.00 86.50 79 TYR A N 1
ATOM 605 C CA . TYR A 1 79 ? 22.652 -8.813 -13.553 1.00 86.50 79 TYR A CA 1
ATOM 606 C C . TYR A 1 79 ? 21.265 -8.148 -13.592 1.00 86.50 79 TYR A C 1
ATOM 608 O O . TYR A 1 79 ? 21.158 -6.986 -13.970 1.00 86.50 79 TYR A O 1
ATOM 616 N N . GLY A 1 80 ? 20.202 -8.869 -13.242 1.00 88.06 80 GLY A N 1
ATOM 617 C CA . GLY A 1 80 ? 18.841 -8.345 -13.211 1.00 88.06 80 GLY A CA 1
ATOM 618 C C . GLY A 1 80 ? 18.080 -8.792 -11.971 1.00 88.06 80 GLY A C 1
ATOM 619 O O . GLY A 1 80 ? 18.646 -9.335 -11.016 1.00 88.06 80 GLY A O 1
ATOM 620 N N . TRP A 1 81 ? 16.772 -8.579 -12.003 1.00 89.25 81 TRP A N 1
ATOM 621 C CA . TRP A 1 81 ? 15.871 -8.966 -10.934 1.00 89.25 81 TRP A CA 1
ATOM 622 C C . TRP A 1 81 ? 14.536 -9.459 -11.487 1.00 89.25 81 TRP A C 1
ATOM 624 O O . TRP A 1 81 ? 14.141 -9.146 -12.608 1.00 89.25 81 TRP A O 1
ATOM 634 N N . GLU A 1 82 ? 13.859 -10.275 -10.693 1.00 90.38 82 GLU A N 1
ATOM 635 C CA . GLU A 1 82 ? 12.509 -10.748 -10.948 1.00 90.38 82 GLU A CA 1
ATOM 636 C C . GLU A 1 82 ? 11.559 -10.072 -9.961 1.00 90.38 82 GLU A C 1
ATOM 638 O O . GLU A 1 82 ? 11.688 -10.235 -8.743 1.00 90.38 82 GLU A O 1
ATOM 643 N N . SER A 1 83 ? 10.621 -9.294 -10.503 1.00 90.44 83 SER A N 1
ATOM 644 C CA . SER A 1 83 ? 9.612 -8.583 -9.723 1.00 90.44 83 SER A CA 1
ATOM 645 C C . SER A 1 83 ? 8.645 -9.547 -9.039 1.00 90.44 83 SER A C 1
ATOM 647 O O . SER A 1 83 ? 8.197 -10.536 -9.630 1.00 90.44 83 SER A O 1
ATOM 649 N N . TRP A 1 84 ? 8.255 -9.205 -7.817 1.00 92.25 84 TRP A N 1
ATOM 650 C CA . TRP A 1 84 ? 7.149 -9.838 -7.115 1.00 92.25 84 TRP A CA 1
ATOM 651 C C . TRP A 1 84 ? 5.824 -9.302 -7.649 1.00 92.25 84 TRP A C 1
ATOM 653 O O . TRP A 1 84 ? 5.684 -8.097 -7.830 1.00 92.25 84 TRP A O 1
ATOM 663 N N . VAL A 1 85 ? 4.843 -10.176 -7.875 1.00 93.00 85 VAL A N 1
ATOM 664 C CA . VAL A 1 85 ? 3.483 -9.785 -8.274 1.00 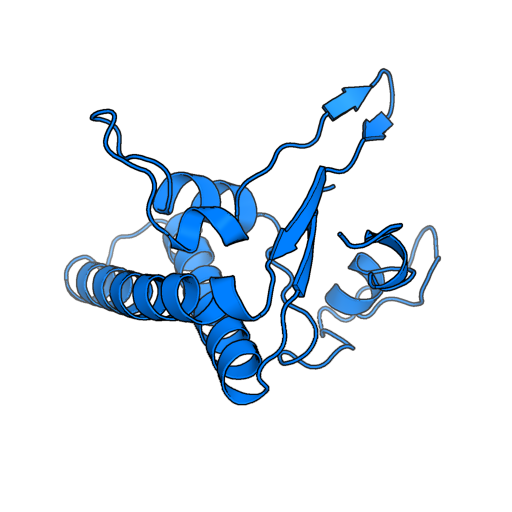93.00 85 VAL A CA 1
ATOM 665 C C . VAL A 1 85 ? 2.487 -10.528 -7.406 1.00 93.00 85 VAL A C 1
ATOM 667 O O . VAL A 1 85 ? 2.598 -11.742 -7.231 1.00 93.00 85 VAL A O 1
ATOM 670 N N . SER A 1 86 ? 1.493 -9.818 -6.889 1.00 93.88 86 SER A N 1
ATOM 671 C CA . SER A 1 86 ? 0.417 -10.433 -6.120 1.00 93.88 86 SER A CA 1
ATOM 672 C C . SER A 1 86 ? -0.905 -9.703 -6.334 1.00 93.88 86 SER A C 1
ATOM 674 O O . SER A 1 86 ? -0.957 -8.620 -6.916 1.00 93.88 86 SER A O 1
ATOM 676 N N . VAL A 1 87 ? -1.983 -10.350 -5.902 1.00 95.25 87 VAL A N 1
ATOM 677 C CA . VAL A 1 87 ? -3.358 -9.877 -6.059 1.00 95.25 87 VAL A CA 1
ATOM 678 C C . VAL A 1 87 ? -4.024 -9.823 -4.698 1.00 95.25 87 VAL A C 1
ATOM 680 O O . VAL A 1 87 ? -3.886 -10.776 -3.935 1.00 95.25 87 VAL A O 1
ATOM 683 N N . ILE A 1 88 ? -4.751 -8.745 -4.430 1.00 96.44 88 ILE A N 1
ATOM 684 C CA . ILE A 1 88 ? -5.674 -8.627 -3.301 1.00 96.44 88 ILE A CA 1
ATOM 685 C C . ILE A 1 88 ? -7.073 -8.645 -3.898 1.00 96.44 88 ILE A C 1
ATOM 687 O O . ILE A 1 88 ? -7.414 -7.797 -4.729 1.00 96.44 88 ILE A O 1
ATOM 691 N N . ALA A 1 89 ? -7.845 -9.667 -3.551 1.00 95.50 89 ALA A N 1
ATOM 692 C CA . ALA A 1 89 ? -9.207 -9.804 -4.031 1.00 95.50 89 ALA A CA 1
ATOM 693 C C . ALA A 1 89 ? -10.130 -8.770 -3.353 1.00 95.50 89 ALA A C 1
ATOM 695 O O . ALA A 1 89 ? -9.831 -8.334 -2.241 1.00 95.50 89 ALA A O 1
ATOM 696 N N . PRO A 1 90 ? -11.248 -8.369 -3.991 1.00 96.75 90 PRO A N 1
ATOM 697 C CA . PRO A 1 90 ? -12.172 -7.394 -3.407 1.00 96.75 90 PRO A CA 1
ATOM 698 C C . PRO A 1 90 ? -12.669 -7.762 -1.999 1.00 96.75 90 PRO A C 1
ATOM 700 O O . PRO A 1 90 ? -12.905 -6.884 -1.184 1.00 96.75 90 PRO A O 1
ATOM 703 N N . ASP A 1 91 ? -12.811 -9.053 -1.693 1.00 97.00 91 ASP A N 1
ATOM 704 C CA . ASP A 1 91 ? -13.238 -9.551 -0.382 1.00 97.00 91 ASP A CA 1
ATOM 705 C C . ASP A 1 91 ? -12.142 -9.485 0.695 1.00 97.00 91 ASP A C 1
ATOM 707 O O . ASP A 1 91 ? -12.455 -9.499 1.883 1.00 97.00 91 ASP A O 1
ATOM 711 N N . GLU A 1 92 ? -10.871 -9.368 0.303 1.00 97.25 92 GLU A N 1
ATOM 712 C CA . GLU A 1 92 ? -9.749 -9.143 1.225 1.00 97.25 92 GLU A CA 1
ATOM 713 C C . GLU A 1 92 ? -9.581 -7.653 1.586 1.00 97.25 92 GLU A C 1
ATOM 715 O O . GLU A 1 92 ? -8.948 -7.336 2.593 1.00 97.25 92 GLU A O 1
ATOM 720 N N . VAL A 1 93 ? -10.133 -6.736 0.779 1.00 97.94 93 VAL A N 1
ATOM 721 C CA . VAL A 1 93 ? -9.937 -5.281 0.921 1.00 97.94 93 VAL A CA 1
ATOM 722 C C . VAL A 1 93 ? -10.453 -4.715 2.249 1.00 97.94 93 VAL A C 1
ATOM 724 O O . VAL A 1 93 ? -9.666 -4.016 2.888 1.00 97.94 93 VAL A O 1
ATOM 727 N N . PRO A 1 94 ? -11.678 -5.024 2.728 1.00 98.12 94 PRO A N 1
ATOM 728 C CA . PRO A 1 94 ? -12.214 -4.397 3.942 1.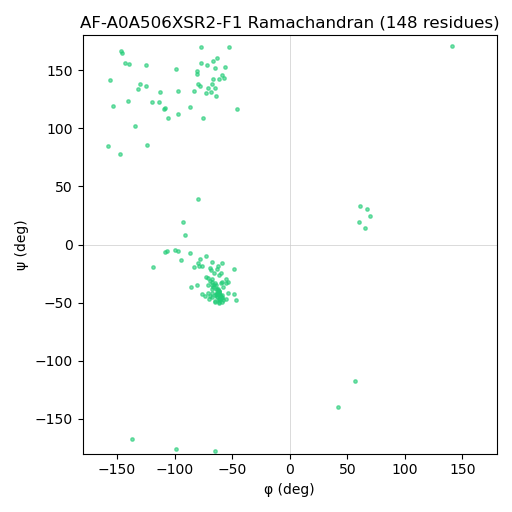00 98.12 94 PRO A CA 1
ATOM 729 C C . PRO A 1 94 ? -11.338 -4.618 5.181 1.00 98.12 94 PRO A C 1
ATOM 731 O O . PRO A 1 94 ? -11.032 -3.683 5.909 1.00 98.12 94 PRO A O 1
ATOM 734 N N . ALA A 1 95 ? -10.833 -5.841 5.380 1.00 97.44 95 ALA A N 1
ATOM 735 C CA . ALA A 1 95 ? -9.980 -6.154 6.531 1.00 97.44 95 ALA A CA 1
ATOM 736 C C . ALA A 1 95 ? -8.616 -5.439 6.482 1.00 97.44 95 ALA A C 1
ATOM 738 O O . ALA A 1 95 ? -8.013 -5.164 7.518 1.00 97.44 95 ALA A O 1
ATOM 739 N N . ILE A 1 96 ? -8.104 -5.164 5.279 1.00 97.75 96 ILE A N 1
ATOM 740 C CA . ILE A 1 96 ? -6.860 -4.411 5.085 1.00 97.75 96 ILE A CA 1
ATOM 741 C C . ILE A 1 96 ? -7.100 -2.917 5.306 1.00 97.75 96 ILE A C 1
ATOM 743 O O . ILE A 1 96 ? -6.265 -2.258 5.922 1.00 97.75 96 ILE A O 1
ATOM 747 N N . GLN A 1 97 ? -8.214 -2.397 4.791 1.00 98.06 97 GLN A N 1
ATOM 748 C CA . GLN A 1 97 ? -8.611 -1.001 4.935 1.00 98.06 97 GLN A CA 1
ATOM 749 C C . GLN A 1 97 ? -8.816 -0.649 6.414 1.00 98.06 97 GLN A C 1
ATOM 751 O O . GLN A 1 97 ? -8.192 0.299 6.888 1.00 98.06 97 GLN A O 1
ATOM 756 N N . GLU A 1 98 ? -9.574 -1.460 7.157 1.00 97.94 98 GLU A N 1
ATOM 757 C CA . GLU A 1 98 ? -9.857 -1.236 8.581 1.00 97.94 98 GLU A CA 1
ATOM 758 C C . GLU A 1 98 ? -8.555 -1.165 9.393 1.00 97.94 98 GLU A C 1
ATOM 760 O O . GLU A 1 98 ? -8.307 -0.210 10.130 1.00 97.94 98 GLU A O 1
ATOM 765 N N . ASP A 1 99 ? -7.650 -2.121 9.168 1.00 97.50 99 ASP A N 1
ATOM 766 C CA . ASP A 1 99 ? -6.352 -2.153 9.840 1.00 97.50 99 ASP A CA 1
ATOM 767 C C . ASP A 1 99 ? -5.445 -0.960 9.475 1.00 97.50 99 ASP A C 1
ATOM 769 O O . ASP A 1 99 ? -4.670 -0.495 10.315 1.00 97.50 99 ASP A O 1
ATOM 773 N N . LEU A 1 100 ? -5.528 -0.451 8.239 1.00 97.25 100 LEU A N 1
ATOM 774 C CA . LEU A 1 100 ? -4.800 0.749 7.820 1.00 97.25 100 LEU A CA 1
ATOM 775 C C . LEU A 1 100 ? -5.354 2.018 8.464 1.00 97.25 100 LEU A C 1
ATOM 777 O O . LEU A 1 100 ? -4.560 2.907 8.762 1.00 97.25 100 LEU A O 1
ATOM 781 N N . VAL A 1 101 ? -6.668 2.118 8.690 1.00 97.81 101 VAL A N 1
ATOM 782 C CA . VAL A 1 101 ? -7.269 3.252 9.413 1.00 97.81 101 VAL A CA 1
ATOM 783 C C . VAL A 1 101 ? -6.724 3.314 10.835 1.00 97.81 101 VAL A C 1
ATOM 785 O O . VAL A 1 101 ? -6.217 4.364 11.240 1.00 97.81 101 VAL A O 1
ATOM 788 N N . ASP A 1 102 ? -6.752 2.185 11.544 1.00 96.44 102 ASP A N 1
ATOM 789 C CA . ASP A 1 102 ? -6.234 2.081 12.910 1.00 96.44 102 ASP A CA 1
ATOM 790 C C . ASP A 1 102 ? -4.736 2.409 12.977 1.00 96.44 102 ASP A C 1
ATOM 792 O O . ASP A 1 102 ? -4.276 3.125 13.871 1.00 96.44 102 ASP A O 1
ATOM 796 N N . LEU A 1 103 ? -3.952 1.896 12.023 1.00 95.50 103 LEU A N 1
ATOM 797 C CA . LEU A 1 103 ? -2.507 2.115 11.984 1.00 95.50 103 LEU A CA 1
ATOM 798 C C . LEU A 1 103 ? -2.149 3.571 11.645 1.00 95.50 103 LEU A C 1
ATOM 800 O O . LEU A 1 103 ? -1.290 4.154 12.301 1.00 95.50 103 LEU A O 1
ATOM 804 N N . ASP A 1 104 ? -2.808 4.167 10.651 1.00 95.56 104 ASP A N 1
ATOM 805 C CA . ASP A 1 104 ? -2.641 5.571 10.249 1.00 95.56 104 ASP A CA 1
ATOM 806 C C . ASP A 1 104 ? -3.011 6.527 11.397 1.00 95.56 104 ASP A C 1
ATOM 808 O O . ASP A 1 104 ? -2.311 7.511 11.646 1.00 95.56 104 ASP A O 1
ATOM 812 N N . GLU A 1 105 ? -4.071 6.230 12.155 1.00 94.69 105 GLU A N 1
ATOM 813 C CA . GLU A 1 105 ? -4.410 6.980 13.367 1.00 94.69 105 GLU A CA 1
ATOM 814 C C . GLU A 1 105 ? -3.346 6.834 14.462 1.00 94.69 105 GLU A C 1
ATOM 816 O O . GLU A 1 105 ? -2.881 7.849 14.988 1.00 94.69 105 GLU A O 1
ATOM 821 N N . ALA A 1 106 ? -2.917 5.608 14.769 1.00 93.06 106 ALA A N 1
ATOM 822 C CA . ALA A 1 106 ? -1.908 5.354 15.796 1.00 93.06 106 ALA A CA 1
ATOM 823 C C . ALA A 1 106 ? -0.580 6.068 15.495 1.00 93.06 106 ALA A C 1
ATOM 825 O O . ALA A 1 106 ? -0.029 6.738 16.371 1.00 93.06 106 ALA A O 1
ATOM 826 N N . VAL A 1 107 ? -0.108 5.991 14.248 1.00 91.88 107 VAL A N 1
ATOM 827 C CA . VAL A 1 107 ? 1.121 6.660 13.797 1.00 91.88 107 VAL A CA 1
ATOM 828 C C . VAL A 1 107 ? 0.978 8.180 13.902 1.00 91.88 107 VAL A C 1
ATOM 830 O O . VAL A 1 107 ? 1.854 8.844 14.453 1.00 91.88 107 VAL A O 1
ATOM 833 N N . ARG A 1 108 ? -0.150 8.767 13.475 1.00 90.19 108 ARG A N 1
ATOM 834 C CA . ARG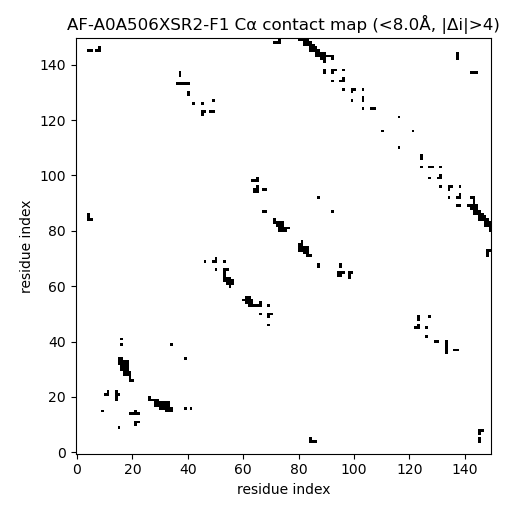 A 1 108 ? -0.376 10.216 13.642 1.00 90.19 108 ARG A CA 1
ATOM 835 C C . ARG A 1 108 ? -0.383 10.655 15.105 1.00 90.19 108 ARG A C 1
ATOM 837 O O . ARG A 1 108 ? 0.150 11.722 15.414 1.00 90.19 108 ARG A O 1
ATOM 844 N N . LEU A 1 109 ? -0.990 9.868 15.993 1.00 90.88 109 LEU A N 1
ATOM 845 C CA . LEU A 1 109 ? -1.002 10.156 17.428 1.00 90.88 109 LEU A CA 1
ATOM 846 C C . LEU A 1 109 ? 0.411 10.095 18.017 1.00 90.88 109 LEU A C 1
ATOM 848 O O . LEU A 1 109 ? 0.795 10.996 18.761 1.00 90.88 109 LEU A O 1
ATOM 852 N N . GLU A 1 110 ? 1.200 9.087 17.647 1.00 88.50 110 GLU A N 1
ATOM 853 C CA . GLU A 1 110 ? 2.604 8.977 18.051 1.00 88.50 110 GLU A CA 1
ATOM 854 C C . GLU A 1 110 ? 3.416 10.197 17.590 1.00 88.50 110 GLU A C 1
ATOM 856 O O . GLU A 1 110 ? 4.105 10.820 18.400 1.00 88.50 110 GLU A O 1
ATOM 861 N N . HIS A 1 111 ? 3.254 10.615 16.332 1.00 86.81 111 HIS A N 1
ATOM 862 C CA . HIS A 1 111 ? 3.952 11.772 15.756 1.00 86.81 111 HIS A CA 1
ATOM 863 C C . HIS A 1 111 ? 3.568 13.091 16.441 1.00 86.81 111 HIS A C 1
ATOM 865 O O . HIS A 1 111 ? 4.394 13.994 16.579 1.00 86.81 111 HIS A O 1
ATOM 871 N N . ALA A 1 112 ? 2.310 13.223 16.870 1.00 85.38 112 ALA A N 1
ATOM 872 C CA . ALA A 1 112 ? 1.838 14.402 17.588 1.00 85.38 112 ALA A CA 1
ATOM 873 C C . ALA A 1 112 ? 2.436 14.504 19.002 1.00 85.38 112 ALA A C 1
ATOM 875 O O . ALA A 1 112 ? 2.623 15.609 19.513 1.00 85.38 112 ALA A O 1
ATOM 876 N N . VAL A 1 113 ? 2.724 13.363 19.634 1.00 87.12 113 VAL A N 1
ATOM 877 C CA . VAL A 1 113 ? 3.295 13.290 20.985 1.00 87.12 113 VAL A CA 1
ATOM 878 C C . VAL A 1 113 ? 4.824 13.387 20.949 1.00 87.12 113 VAL A C 1
ATOM 880 O O . VAL A 1 113 ? 5.400 14.030 21.825 1.00 87.12 113 VAL A O 1
ATOM 883 N N . MET A 1 114 ? 5.471 12.806 19.935 1.00 82.44 114 MET A N 1
ATOM 884 C CA . MET A 1 114 ? 6.929 12.734 19.778 1.00 82.44 114 MET A CA 1
ATOM 885 C C . MET A 1 114 ? 7.363 13.341 18.430 1.00 82.44 114 MET A C 1
ATOM 887 O O . MET A 1 114 ? 7.515 12.620 17.446 1.00 82.44 114 MET A O 1
ATOM 891 N N . PRO A 1 115 ? 7.572 14.667 18.351 1.00 71.56 115 PRO A N 1
ATOM 892 C CA . PRO A 1 115 ? 7.818 15.357 17.083 1.00 71.56 115 PRO A CA 1
ATOM 893 C C . PRO A 1 115 ? 9.249 15.202 16.534 1.00 71.56 115 PRO A C 1
ATOM 895 O O . PRO A 1 115 ? 9.496 15.547 15.379 1.00 71.56 115 PRO A O 1
ATOM 898 N N . GLU A 1 116 ? 10.205 14.702 17.324 1.00 73.12 116 GLU A N 1
ATOM 899 C CA . GLU A 1 116 ? 11.623 14.532 16.945 1.00 73.12 116 GLU A CA 1
ATOM 900 C C . GLU A 1 116 ? 11.918 13.288 16.089 1.00 73.12 116 GLU A C 1
ATOM 902 O O . GLU A 1 116 ? 12.936 12.615 16.258 1.00 73.12 116 GLU A O 1
ATOM 907 N N . GLN A 1 117 ? 11.033 12.975 15.152 1.00 75.12 117 GLN A N 1
ATOM 908 C CA . GLN A 1 117 ? 11.212 11.837 14.263 1.00 75.12 117 GLN A CA 1
ATOM 909 C C . GLN A 1 117 ? 12.211 12.097 13.144 1.00 75.12 117 GLN A C 1
ATOM 911 O O . GLN A 1 117 ? 12.434 13.236 12.718 1.00 75.12 117 GLN A O 1
ATOM 916 N N . SER A 1 118 ? 12.782 11.007 12.630 1.00 85.44 118 SER A N 1
ATOM 917 C CA . SER A 1 118 ? 13.633 11.079 11.451 1.00 85.44 118 SER A CA 1
ATOM 918 C C . SER A 1 118 ? 12.827 11.488 10.211 1.00 85.44 118 SER A C 1
ATOM 920 O O . SER A 1 118 ? 11.605 11.320 10.142 1.00 85.44 118 SER A O 1
ATOM 922 N N . GLU A 1 119 ? 13.513 12.031 9.204 1.00 86.12 119 GLU A N 1
AT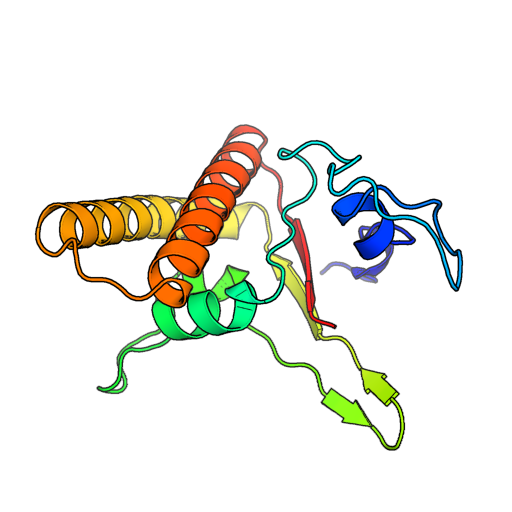OM 923 C CA . GLU A 1 119 ? 12.886 12.311 7.907 1.00 86.12 119 GLU A CA 1
ATOM 924 C C . GLU A 1 119 ? 12.336 11.029 7.263 1.00 86.12 119 GLU A C 1
ATOM 926 O O . GLU A 1 119 ? 11.272 11.073 6.648 1.00 86.12 119 GLU A O 1
ATOM 931 N N . ASP A 1 120 ? 12.999 9.888 7.480 1.00 87.94 120 ASP A N 1
ATOM 932 C CA . ASP A 1 120 ? 12.566 8.577 6.990 1.00 87.94 120 ASP A CA 1
ATOM 933 C C . ASP A 1 120 ? 11.230 8.142 7.613 1.00 87.94 120 ASP A C 1
ATOM 935 O O . ASP A 1 120 ? 10.351 7.659 6.899 1.00 87.94 120 ASP A O 1
ATOM 939 N N . ASP A 1 121 ? 11.032 8.346 8.919 1.00 88.25 121 ASP A N 1
ATOM 940 C CA . ASP A 1 121 ? 9.783 7.972 9.602 1.00 88.25 121 ASP A CA 1
ATOM 941 C C . ASP A 1 121 ? 8.609 8.830 9.119 1.00 88.25 121 ASP A C 1
ATOM 943 O O . ASP A 1 121 ? 7.526 8.322 8.817 1.00 88.25 121 ASP A O 1
ATOM 947 N N . ARG A 1 122 ? 8.843 10.138 8.954 1.00 90.19 122 ARG A N 1
ATOM 948 C CA . ARG A 1 122 ? 7.857 11.054 8.365 1.00 90.19 122 ARG A CA 1
ATOM 949 C C . ARG A 1 122 ? 7.503 10.660 6.936 1.00 90.19 122 ARG A C 1
ATOM 951 O O . ARG A 1 122 ? 6.330 10.694 6.573 1.00 90.19 122 ARG A O 1
ATOM 958 N N . TYR A 1 123 ? 8.505 10.276 6.148 1.00 91.31 123 TYR A N 1
ATOM 959 C CA . TYR A 1 123 ? 8.322 9.825 4.774 1.00 91.31 123 TYR A CA 1
ATOM 960 C C . TYR A 1 123 ? 7.484 8.542 4.715 1.00 91.31 123 TYR A C 1
ATOM 962 O O . TYR A 1 123 ? 6.530 8.451 3.945 1.00 91.31 123 TYR A O 1
ATOM 970 N N . VAL A 1 124 ? 7.772 7.564 5.577 1.00 94.19 124 VAL A N 1
ATOM 971 C CA . VAL A 1 124 ? 6.979 6.330 5.679 1.00 94.19 124 VAL A CA 1
ATOM 972 C C . VAL A 1 124 ? 5.538 6.625 6.102 1.00 94.19 124 VAL A C 1
ATOM 974 O O . VAL A 1 124 ? 4.617 6.069 5.506 1.00 94.19 124 VAL A O 1
ATOM 977 N N . ALA A 1 125 ? 5.320 7.515 7.071 1.00 93.56 125 ALA A N 1
ATOM 978 C CA . ALA A 1 125 ? 3.976 7.878 7.520 1.00 93.56 125 ALA A CA 1
ATOM 979 C C . ALA A 1 125 ? 3.154 8.606 6.445 1.00 93.56 125 ALA A C 1
ATOM 981 O O . ALA A 1 125 ? 1.951 8.376 6.332 1.00 93.56 125 ALA A O 1
ATOM 982 N N . GLU A 1 126 ? 3.786 9.434 5.612 1.00 94.06 126 GLU A N 1
ATOM 983 C CA . GLU A 1 126 ? 3.114 10.059 4.468 1.00 94.06 126 GLU A CA 1
ATOM 984 C C . GLU A 1 126 ? 2.597 9.001 3.480 1.00 94.06 126 GLU A C 1
ATOM 986 O O . GLU A 1 126 ? 1.430 9.026 3.081 1.00 94.06 126 GLU A O 1
ATOM 991 N N . TYR A 1 127 ? 3.430 8.018 3.127 1.00 95.88 127 TYR A N 1
ATOM 992 C CA . TYR A 1 127 ? 3.005 6.933 2.239 1.00 95.88 127 TYR A CA 1
ATOM 993 C C . TYR A 1 127 ? 2.020 5.961 2.895 1.00 95.88 127 TYR A C 1
ATOM 995 O O . TYR A 1 127 ? 1.176 5.407 2.191 1.00 95.88 127 TYR A O 1
ATOM 1003 N N . LEU A 1 128 ? 2.070 5.782 4.219 1.00 97.06 128 LEU A N 1
ATOM 1004 C CA . LEU A 1 128 ? 1.041 5.047 4.959 1.00 97.06 128 LEU A CA 1
ATOM 1005 C C . LEU A 1 128 ? -0.320 5.727 4.794 1.00 97.06 128 LEU A C 1
ATOM 1007 O O . LEU A 1 128 ? -1.301 5.063 4.458 1.00 97.06 128 LEU A O 1
ATOM 1011 N N . HIS A 1 129 ? -0.364 7.049 4.962 1.00 96.31 129 HIS A N 1
ATOM 1012 C CA . HIS A 1 129 ? -1.591 7.817 4.798 1.00 96.31 129 HIS A CA 1
ATOM 1013 C C . HIS A 1 129 ? -2.150 7.696 3.373 1.00 96.31 129 HIS A C 1
ATOM 1015 O O . HIS A 1 129 ? -3.339 7.435 3.184 1.00 96.31 129 HIS A O 1
ATOM 1021 N N . ARG A 1 130 ? -1.283 7.795 2.357 1.00 96.25 130 ARG A N 1
ATOM 1022 C CA . ARG A 1 130 ? -1.670 7.589 0.950 1.00 96.25 130 ARG A CA 1
ATOM 1023 C C . ARG A 1 130 ? -2.192 6.177 0.690 1.00 96.25 130 ARG A C 1
ATOM 1025 O O . ARG A 1 130 ? -3.184 6.021 -0.016 1.00 96.25 130 ARG A O 1
ATOM 1032 N N . ALA A 1 131 ? -1.562 5.156 1.272 1.00 97.38 131 ALA A N 1
ATOM 1033 C CA . ALA A 1 131 ? -2.024 3.776 1.155 1.00 97.38 131 ALA A CA 1
ATOM 1034 C C . ALA A 1 131 ? -3.414 3.590 1.775 1.00 97.38 131 ALA A C 1
ATOM 1036 O O . ALA A 1 131 ? -4.269 2.949 1.168 1.00 97.38 131 ALA A O 1
ATOM 1037 N N . ARG A 1 132 ? -3.662 4.204 2.938 1.00 97.06 132 ARG A N 1
ATOM 1038 C CA . ARG A 1 132 ? -4.978 4.222 3.585 1.00 97.06 132 ARG A CA 1
ATOM 1039 C C . ARG A 1 132 ? -6.042 4.861 2.683 1.00 97.06 132 ARG A C 1
ATOM 1041 O O . ARG A 1 132 ? -7.059 4.228 2.429 1.00 97.06 132 ARG A O 1
ATOM 1048 N N . LEU A 1 133 ? -5.784 6.045 2.122 1.00 96.75 133 LEU A N 1
ATOM 1049 C CA . LEU A 1 133 ? -6.733 6.716 1.215 1.00 96.75 133 LEU A CA 1
ATOM 1050 C C . LEU A 1 133 ? -7.002 5.912 -0.067 1.00 96.75 133 LEU A C 1
ATOM 1052 O O . LEU A 1 133 ? -8.130 5.853 -0.548 1.00 96.75 133 LEU A O 1
ATOM 1056 N N . PHE A 1 134 ? -5.976 5.267 -0.623 1.00 97.00 134 PHE A N 1
ATOM 1057 C CA . PHE A 1 134 ? -6.145 4.395 -1.783 1.00 97.00 134 PHE A CA 1
ATOM 1058 C C . PHE A 1 134 ? -7.038 3.188 -1.469 1.00 97.00 134 PHE A C 1
ATOM 1060 O O . PHE A 1 134 ? -7.912 2.844 -2.264 1.00 97.00 134 PHE A O 1
ATOM 1067 N N . MET A 1 135 ? -6.846 2.562 -0.304 1.00 97.50 135 MET A N 1
ATOM 1068 C CA . MET A 1 135 ? -7.669 1.432 0.128 1.00 97.50 135 MET A CA 1
ATOM 1069 C C . MET A 1 135 ? -9.115 1.844 0.428 1.00 97.50 135 MET A C 1
ATOM 1071 O O . MET A 1 135 ? -10.011 1.075 0.082 1.00 97.50 135 MET A O 1
ATOM 1075 N N . ASP A 1 136 ? -9.350 3.054 0.957 1.00 96.62 136 ASP A N 1
ATOM 1076 C CA . ASP A 1 136 ? -10.701 3.623 1.110 1.00 96.62 136 ASP A CA 1
ATOM 1077 C C . ASP A 1 136 ? -11.430 3.632 -0.250 1.00 96.62 136 ASP A C 1
ATOM 1079 O O . ASP A 1 136 ? -12.553 3.148 -0.368 1.00 96.62 136 ASP A O 1
ATOM 1083 N N . HIS A 1 137 ? -10.766 4.084 -1.319 1.00 96.44 137 HIS A N 1
ATOM 1084 C CA . HIS A 1 137 ? -11.362 4.097 -2.660 1.00 96.44 137 HIS A CA 1
ATOM 1085 C C . HIS A 1 137 ? -11.620 2.702 -3.241 1.00 96.44 137 HIS A C 1
ATOM 1087 O O . HIS A 1 137 ? -12.622 2.494 -3.926 1.00 96.44 137 HIS A O 1
ATOM 1093 N N . LEU A 1 138 ? -10.742 1.729 -2.985 1.00 95.81 138 LEU A N 1
ATOM 1094 C CA . LEU A 1 138 ? -10.973 0.356 -3.439 1.00 95.81 138 LEU A CA 1
ATOM 1095 C C . LEU A 1 138 ? -12.157 -0.294 -2.722 1.00 95.81 138 LEU A C 1
ATOM 1097 O O . LEU A 1 138 ? -12.926 -1.011 -3.366 1.00 95.81 138 LEU A O 1
ATOM 1101 N N . GLU A 1 139 ? -12.313 -0.032 -1.425 1.00 96.50 139 GLU A N 1
ATOM 1102 C CA . GLU A 1 139 ? -13.453 -0.506 -0.647 1.00 96.50 139 GLU A CA 1
ATOM 1103 C C . GLU A 1 139 ? -14.762 0.128 -1.140 1.00 96.50 139 GLU A C 1
ATOM 1105 O O . GLU A 1 139 ? -15.708 -0.600 -1.449 1.00 96.50 139 GLU A O 1
ATOM 1110 N N . GLU A 1 140 ? -14.791 1.459 -1.296 1.00 95.94 140 GLU A N 1
ATOM 1111 C CA . GLU A 1 140 ? -15.938 2.213 -1.826 1.00 95.94 140 GLU A CA 1
ATOM 1112 C C . GLU A 1 140 ? -16.407 1.670 -3.187 1.00 95.94 140 GLU A C 1
ATOM 1114 O O . GLU A 1 140 ? -17.609 1.529 -3.430 1.00 95.94 140 GLU A O 1
ATOM 1119 N N . ASP A 1 141 ? -15.459 1.329 -4.063 1.00 95.00 141 ASP A N 1
ATOM 1120 C CA . ASP A 1 141 ? -15.737 0.842 -5.415 1.00 95.00 141 ASP A CA 1
ATOM 1121 C C . ASP A 1 141 ? -15.974 -0.682 -5.490 1.00 95.00 141 ASP A C 1
ATOM 1123 O O . ASP A 1 141 ? -16.309 -1.204 -6.560 1.00 95.00 141 ASP A O 1
ATOM 1127 N N . GLY A 1 142 ? -15.764 -1.428 -4.398 1.00 95.44 142 GLY A N 1
ATOM 1128 C CA . GLY A 1 142 ? -15.806 -2.895 -4.391 1.00 95.44 142 GLY A CA 1
ATOM 1129 C C . GLY A 1 142 ? -14.755 -3.538 -5.307 1.00 95.44 142 GLY A C 1
ATOM 1130 O O . GLY A 1 142 ? -15.009 -4.578 -5.928 1.00 95.44 142 GLY A O 1
ATOM 1131 N N . ARG A 1 143 ? -13.587 -2.900 -5.446 1.00 95.25 143 ARG A N 1
ATOM 1132 C CA . ARG A 1 143 ? -12.482 -3.337 -6.310 1.00 95.25 143 ARG A CA 1
ATOM 1133 C C . ARG A 1 143 ? -11.414 -4.072 -5.507 1.00 95.25 143 ARG A C 1
ATOM 1135 O O . ARG A 1 143 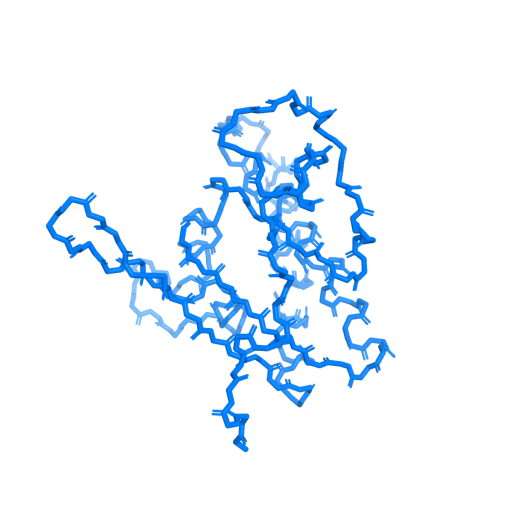? -11.189 -3.803 -4.340 1.00 95.25 143 ARG A O 1
ATOM 1142 N N . GLY A 1 144 ? -10.726 -4.995 -6.172 1.00 94.31 144 GLY A N 1
ATOM 1143 C CA . GLY A 1 144 ? -9.449 -5.538 -5.709 1.00 94.31 144 GLY A CA 1
ATOM 1144 C C . GLY A 1 144 ? -8.296 -4.842 -6.426 1.00 94.31 144 GLY A C 1
ATOM 1145 O O . GLY A 1 144 ? -8.518 -3.965 -7.262 1.00 94.31 144 GLY A O 1
ATOM 1146 N N . LEU A 1 145 ? -7.065 -5.276 -6.169 1.00 95.12 145 LEU A N 1
ATOM 1147 C CA . LEU A 1 145 ? -5.887 -4.712 -6.829 1.00 95.12 145 LEU A CA 1
ATOM 1148 C C . LEU A 1 145 ? -4.858 -5.776 -7.205 1.00 95.12 145 LEU A C 1
ATOM 1150 O O . LEU A 1 145 ? -4.765 -6.842 -6.593 1.00 95.12 145 LEU A O 1
ATOM 1154 N N . VAL A 1 146 ? -4.049 -5.451 -8.209 1.00 94.38 146 VAL A N 1
ATOM 1155 C CA . VAL A 1 146 ? -2.814 -6.168 -8.527 1.00 94.38 146 VAL A CA 1
ATOM 1156 C C . VAL A 1 146 ? -1.663 -5.223 -8.236 1.00 94.38 146 VAL A C 1
ATOM 1158 O O . VAL A 1 146 ? -1.684 -4.082 -8.688 1.00 94.38 146 VAL A O 1
ATOM 1161 N N . TYR A 1 147 ? -0.662 -5.696 -7.502 1.00 93.00 147 TYR A N 1
ATOM 1162 C CA . TYR A 1 147 ? 0.529 -4.908 -7.215 1.00 93.00 147 TYR A CA 1
ATOM 1163 C C . TYR A 1 147 ? 1.792 -5.647 -7.634 1.00 93.00 147 TYR A C 1
ATOM 1165 O O . TYR A 1 147 ? 1.834 -6.882 -7.711 1.00 93.00 147 TYR A O 1
ATOM 1173 N N . LEU A 1 148 ? 2.820 -4.855 -7.916 1.00 93.56 148 LEU A N 1
ATOM 1174 C CA . LEU A 1 148 ? 4.141 -5.305 -8.311 1.00 93.56 148 LEU A CA 1
ATOM 1175 C C . LEU A 1 148 ? 5.195 -4.610 -7.447 1.00 93.56 148 LEU A C 1
ATOM 1177 O O . LEU A 1 148 ? 5.095 -3.414 -7.191 1.00 93.56 148 LEU A O 1
ATOM 1181 N N . ILE A 1 149 ? 6.204 -5.369 -7.021 1.00 90.75 149 ILE A N 1
ATOM 1182 C CA . ILE A 1 149 ? 7.415 -4.858 -6.370 1.00 90.75 149 ILE A CA 1
ATOM 1183 C C . ILE A 1 149 ? 8.585 -5.263 -7.260 1.00 90.75 149 ILE A C 1
ATOM 1185 O O . ILE A 1 149 ? 8.752 -6.451 -7.556 1.00 90.75 149 ILE A O 1
ATOM 1189 N N . GLY A 1 150 ? 9.372 -4.296 -7.714 1.00 86.38 150 GLY A N 1
ATOM 1190 C CA . GLY A 1 150 ? 10.436 -4.497 -8.689 1.00 86.38 150 GLY A CA 1
ATOM 1191 C C . GLY A 1 150 ? 11.228 -3.235 -8.923 1.00 86.38 150 GLY A C 1
ATOM 1192 O O . GLY A 1 150 ? 11.071 -2.276 -8.144 1.00 86.38 150 GLY A O 1
#